Protein AF-U6SKX8-F1 (afdb_monomer)

Foldseek 3Di:
DLVLCCCVQPVDPCNVVDDLCCCQPPSDVVRDDSVVSVVSVVVSVCVVCVVVVVPDDPPD

Radius of gyration: 12.48 Å; Cα contacts (8 Å, |Δi|>4): 42; chains: 1; bounding box: 27×25×37 Å

Organism: NCBI:txid1188261

Solvent-accessible surface area (backbone atoms only — not comparable to full-atom values): 3676 Å² total; per-residue (Å²): 109,54,65,58,49,38,47,72,46,71,69,41,95,61,32,92,75,59,48,72,66,53,45,31,60,69,70,37,89,74,58,51,54,70,73,58,44,59,66,50,49,56,56,30,49,51,52,51,28,53,74,69,70,65,56,73,76,79,86,126

Structure (mmCIF, N/CA/C/O backbone):
data_AF-U6SKX8-F1
#
_entry.id   AF-U6SKX8-F1
#
loop_
_atom_site.group_PDB
_atom_site.id
_atom_site.type_symbol
_atom_site.label_atom_id
_atom_site.label_alt_id
_atom_site.label_comp_id
_atom_site.label_asym_id
_atom_site.label_entity_id
_atom_site.label_seq_id
_atom_site.pdbx_PDB_ins_code
_atom_site.Cartn_x
_atom_site.Cartn_y
_atom_site.Cartn_z
_atom_site.occupancy
_atom_site.B_iso_or_equiv
_atom_site.auth_seq_id
_atom_site.auth_comp_id
_atom_site.auth_asym_id
_atom_site.auth_atom_id
_atom_site.pdbx_PDB_model_num
ATOM 1 N N . MET A 1 1 ? 7.753 1.527 8.549 1.00 79.31 1 MET A N 1
ATOM 2 C CA . MET A 1 1 ? 6.742 2.207 7.710 1.00 79.31 1 MET A CA 1
ATOM 3 C C . MET A 1 1 ? 6.785 1.716 6.268 1.00 79.31 1 MET A C 1
ATOM 5 O O . MET A 1 1 ? 5.851 1.052 5.857 1.00 79.31 1 MET A O 1
ATOM 9 N N . GLU A 1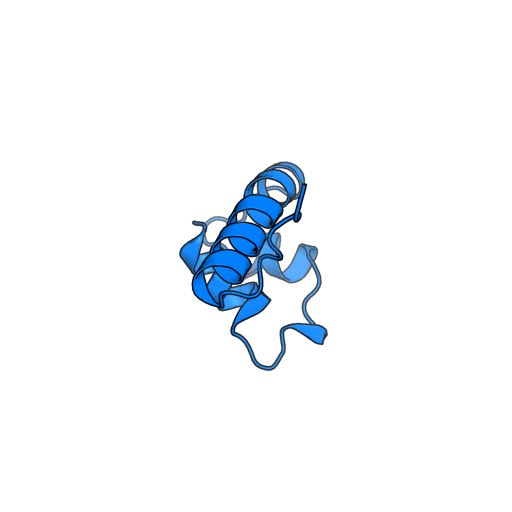 2 ? 7.851 1.980 5.503 1.00 82.75 2 GLU A N 1
ATOM 10 C CA . GLU A 1 2 ? 7.916 1.550 4.090 1.00 82.75 2 GLU A CA 1
ATOM 11 C C . GLU A 1 2 ? 7.989 0.023 3.936 1.00 82.75 2 GLU A C 1
ATOM 13 O O . GLU A 1 2 ? 7.319 -0.511 3.065 1.00 82.75 2 GLU A O 1
ATOM 18 N N . ARG A 1 3 ? 8.722 -0.684 4.813 1.00 87.62 3 ARG A N 1
ATOM 19 C CA . ARG A 1 3 ? 8.737 -2.161 4.849 1.00 87.62 3 ARG A CA 1
ATOM 20 C C . ARG A 1 3 ? 7.331 -2.740 5.032 1.00 87.62 3 ARG A C 1
ATOM 22 O O . ARG A 1 3 ? 6.896 -3.505 4.190 1.00 87.62 3 ARG A O 1
ATOM 29 N N . THR A 1 4 ? 6.614 -2.292 6.063 1.00 88.81 4 THR A N 1
ATOM 30 C CA . THR A 1 4 ? 5.227 -2.701 6.343 1.00 88.81 4 THR A CA 1
ATOM 31 C C . THR A 1 4 ? 4.322 -2.482 5.138 1.00 88.81 4 THR A C 1
ATOM 33 O O . THR A 1 4 ? 3.524 -3.340 4.801 1.00 88.81 4 THR A O 1
ATOM 36 N N . LEU A 1 5 ? 4.474 -1.350 4.447 1.00 92.62 5 LEU A N 1
ATOM 37 C CA . LEU A 1 5 ? 3.705 -1.077 3.241 1.00 92.62 5 LEU A CA 1
ATOM 38 C C . LEU A 1 5 ? 4.043 -2.044 2.101 1.00 92.62 5 LEU A C 1
ATOM 40 O O . LEU A 1 5 ? 3.146 -2.462 1.381 1.00 92.62 5 LEU A O 1
ATOM 44 N N . ILE A 1 6 ? 5.325 -2.366 1.915 1.00 92.44 6 ILE A N 1
ATOM 45 C CA . ILE A 1 6 ? 5.761 -3.321 0.894 1.00 92.44 6 ILE A CA 1
ATOM 46 C C . ILE A 1 6 ? 5.198 -4.710 1.195 1.00 92.44 6 ILE A C 1
ATOM 48 O O . ILE A 1 6 ? 4.605 -5.320 0.311 1.00 92.44 6 ILE A O 1
ATOM 52 N N . GLU A 1 7 ? 5.332 -5.162 2.437 1.00 92.44 7 GLU A N 1
ATOM 53 C CA . GLU A 1 7 ? 4.846 -6.464 2.892 1.00 92.44 7 GLU A CA 1
ATOM 54 C C . GLU A 1 7 ? 3.326 -6.565 2.739 1.00 92.44 7 GLU A C 1
ATOM 56 O O . GLU A 1 7 ? 2.842 -7.425 2.012 1.00 92.44 7 GLU A O 1
ATOM 61 N N . GLU A 1 8 ? 2.581 -5.633 3.338 1.00 92.81 8 GLU A N 1
ATOM 62 C CA . GLU A 1 8 ? 1.117 -5.684 3.411 1.00 92.81 8 GLU A CA 1
ATOM 63 C C . GLU A 1 8 ? 0.410 -5.341 2.100 1.00 92.81 8 GLU A C 1
ATOM 65 O O 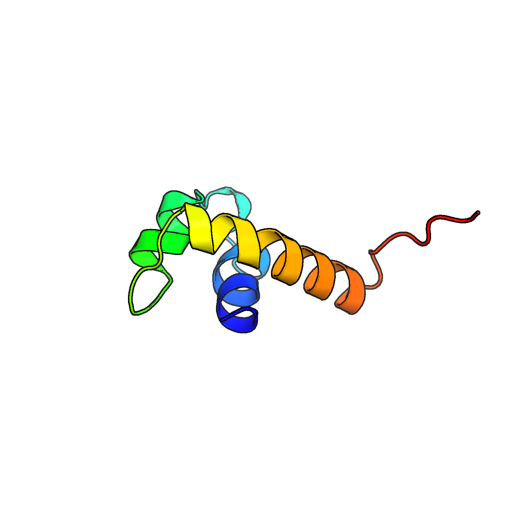. GLU A 1 8 ? -0.743 -5.727 1.924 1.00 92.81 8 GLU A O 1
ATOM 70 N N . ARG A 1 9 ? 1.050 -4.601 1.184 1.00 92.62 9 ARG A N 1
ATOM 71 C CA . ARG A 1 9 ?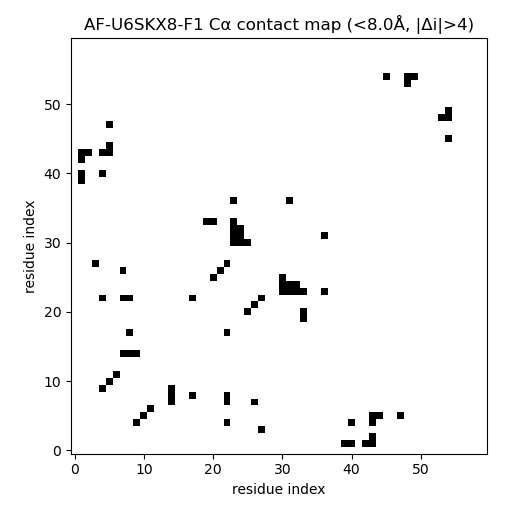 0.421 -4.226 -0.091 1.00 92.62 9 ARG A CA 1
ATOM 72 C C . ARG A 1 9 ? 0.948 -4.979 -1.299 1.00 92.62 9 ARG A C 1
ATOM 74 O O . ARG A 1 9 ? 0.161 -5.242 -2.196 1.00 92.62 9 ARG A O 1
ATOM 81 N N . TYR A 1 10 ? 2.246 -5.249 -1.376 1.00 91.69 10 TYR A N 1
ATOM 82 C CA . TYR A 1 10 ? 2.864 -5.755 -2.606 1.00 91.69 10 TYR A CA 1
ATOM 83 C C . TYR A 1 10 ? 3.380 -7.192 -2.487 1.00 91.69 10 TYR A C 1
ATOM 85 O O . TYR A 1 10 ? 3.644 -7.808 -3.512 1.00 91.69 10 TYR A O 1
ATOM 93 N N . MET A 1 11 ? 3.536 -7.734 -1.275 1.00 90.56 11 MET A N 1
ATOM 94 C CA . MET A 1 11 ? 4.046 -9.097 -1.055 1.00 90.56 11 MET A CA 1
ATOM 95 C C . MET A 1 11 ? 2.987 -10.060 -0.502 1.00 90.56 11 MET A C 1
ATOM 97 O O . MET A 1 11 ? 3.326 -11.152 -0.051 1.00 90.56 11 MET A O 1
ATOM 101 N N . THR A 1 12 ? 1.708 -9.680 -0.536 1.00 91.50 12 THR A N 1
ATOM 102 C CA . THR A 1 12 ? 0.597 -10.557 -0.142 1.00 91.50 12 THR A CA 1
ATOM 103 C C . THR A 1 12 ? -0.052 -11.181 -1.375 1.00 91.50 12 THR A C 1
ATOM 105 O O . THR A 1 12 ? -0.120 -10.559 -2.439 1.00 91.50 12 THR A O 1
ATOM 108 N N . ALA A 1 13 ? -0.561 -12.405 -1.224 1.00 91.06 13 ALA A N 1
ATOM 109 C CA . ALA A 1 13 ? -1.304 -13.087 -2.284 1.00 91.06 13 ALA A CA 1
ATOM 110 C C . ALA A 1 13 ? -2.584 -12.330 -2.681 1.00 91.06 13 ALA A C 1
ATOM 112 O O . ALA A 1 13 ? -2.985 -12.364 -3.838 1.00 91.06 13 ALA A O 1
ATOM 113 N N . ASP A 1 14 ? -3.175 -11.592 -1.739 1.00 89.62 14 ASP A N 1
ATOM 114 C CA . ASP A 1 14 ? -4.411 -10.834 -1.946 1.00 89.62 14 ASP A CA 1
ATOM 115 C C . ASP A 1 14 ? -4.157 -9.397 -2.426 1.00 89.62 14 ASP A C 1
ATOM 117 O O . ASP A 1 14 ? -5.076 -8.579 -2.434 1.00 89.62 14 ASP A O 1
ATOM 121 N N . SER A 1 15 ? -2.917 -9.059 -2.799 1.00 89.75 15 SER A N 1
ATOM 122 C CA . SER A 1 15 ? -2.518 -7.694 -3.169 1.00 89.75 15 SER A CA 1
ATOM 123 C C . SER A 1 15 ? -3.397 -7.074 -4.258 1.00 89.75 15 SER A C 1
ATOM 125 O O . SER A 1 15 ? -3.753 -5.899 -4.146 1.00 89.75 15 SER A O 1
ATOM 127 N N . ASP A 1 16 ? -3.834 -7.869 -5.235 1.00 89.06 16 ASP A N 1
ATOM 128 C CA . ASP A 1 16 ? -4.727 -7.442 -6.321 1.00 89.06 16 ASP A CA 1
ATOM 129 C C . ASP A 1 16 ? -6.137 -7.049 -5.844 1.00 89.06 16 ASP A C 1
ATOM 131 O O . ASP A 1 16 ? -6.837 -6.287 -6.514 1.00 89.06 16 ASP A O 1
ATOM 135 N N . TYR A 1 17 ? -6.555 -7.522 -4.668 1.00 91.69 17 TYR A N 1
ATOM 136 C CA . TYR A 1 17 ? -7.869 -7.253 -4.078 1.00 91.69 17 TYR A CA 1
ATOM 137 C C . TYR A 1 17 ? -7.818 -6.208 -2.953 1.00 91.69 17 TYR A C 1
ATOM 139 O O . TYR A 1 17 ? -8.855 -5.835 -2.394 1.00 91.69 17 TYR A O 1
ATOM 147 N N . LEU A 1 18 ? -6.629 -5.704 -2.604 1.00 93.44 18 LEU A N 1
ATOM 148 C CA . LEU A 1 18 ? -6.464 -4.721 -1.538 1.00 93.44 18 LEU A CA 1
ATOM 149 C C . LEU A 1 18 ? -6.737 -3.297 -2.027 1.00 93.44 18 LEU A C 1
ATOM 151 O O . LEU A 1 18 ? -6.014 -2.726 -2.844 1.00 93.44 18 LEU A O 1
ATOM 155 N N . THR A 1 19 ? -7.745 -2.662 -1.429 1.00 94.25 19 THR A N 1
ATOM 156 C CA . THR A 1 19 ? -7.992 -1.229 -1.621 1.00 94.25 19 THR A CA 1
ATOM 157 C C . THR A 1 19 ? -7.014 -0.383 -0.808 1.00 94.25 19 THR A C 1
ATOM 159 O O . THR A 1 19 ? -6.572 -0.773 0.273 1.00 94.25 19 THR A O 1
ATOM 162 N N . ASP A 1 20 ? -6.718 0.831 -1.282 1.00 93.69 20 ASP A N 1
ATOM 163 C CA . ASP A 1 20 ? -5.909 1.815 -0.544 1.00 93.69 20 ASP A CA 1
ATOM 164 C C . ASP A 1 20 ? -6.448 2.031 0.874 1.00 93.69 20 ASP A C 1
ATOM 166 O O . ASP A 1 20 ? -5.674 2.017 1.832 1.00 93.69 20 ASP A O 1
ATOM 170 N N . HIS A 1 21 ? -7.777 2.127 1.004 1.00 95.19 21 HIS A N 1
ATOM 171 C CA . HIS A 1 21 ? -8.468 2.227 2.287 1.00 95.19 21 HIS A CA 1
ATOM 172 C C . HIS A 1 21 ? -8.163 1.052 3.210 1.00 95.19 21 HIS A C 1
ATOM 174 O O . HIS A 1 21 ? -7.864 1.270 4.382 1.00 95.19 21 HIS A O 1
ATOM 180 N N . ASN A 1 22 ? -8.211 -0.184 2.697 1.00 95.69 22 ASN A N 1
ATOM 181 C CA . ASN A 1 22 ? -7.903 -1.356 3.509 1.00 95.69 22 ASN A CA 1
ATOM 182 C C . ASN A 1 22 ? -6.502 -1.241 4.128 1.00 95.69 22 ASN A C 1
ATOM 184 O O . ASN A 1 22 ? -6.321 -1.412 5.333 1.00 95.69 22 ASN A O 1
ATOM 188 N N . VAL A 1 23 ? -5.532 -0.848 3.301 1.00 94.69 23 VAL A N 1
ATOM 189 C CA . VAL A 1 23 ? -4.135 -0.752 3.707 1.00 94.69 23 VAL A CA 1
ATOM 190 C C . VAL A 1 23 ? -3.938 0.341 4.759 1.00 94.69 23 VAL A C 1
ATOM 192 O O . VAL A 1 23 ? -3.472 0.041 5.856 1.00 94.69 23 VAL A O 1
ATOM 195 N N . TYR A 1 24 ? -4.307 1.598 4.486 1.00 95.06 24 TYR A N 1
ATOM 196 C CA . TYR A 1 24 ? -3.996 2.685 5.426 1.00 95.06 24 TYR A CA 1
ATOM 197 C C . TYR A 1 24 ? -4.814 2.646 6.725 1.00 95.06 24 TYR A C 1
ATOM 199 O O . TYR A 1 24 ? -4.328 3.132 7.749 1.00 95.06 24 TYR A O 1
A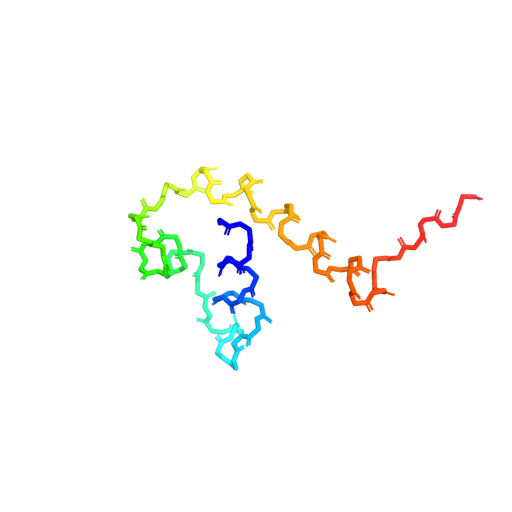TOM 207 N N . ALA A 1 25 ? -6.030 2.087 6.692 1.00 95.56 25 ALA A N 1
ATOM 208 C CA . ALA A 1 25 ? -6.931 2.070 7.842 1.00 95.56 25 ALA A CA 1
ATOM 209 C C . ALA A 1 25 ? -6.772 0.824 8.726 1.00 95.56 25 ALA A C 1
ATOM 211 O O . ALA A 1 25 ? -6.968 0.930 9.933 1.00 95.56 25 ALA A O 1
ATOM 212 N N . PHE A 1 26 ? -6.416 -0.335 8.153 1.00 94.56 26 PHE A N 1
ATOM 213 C CA . PHE A 1 26 ? -6.422 -1.610 8.888 1.00 94.56 26 PHE A CA 1
ATOM 214 C C . PHE A 1 26 ? -5.077 -2.340 8.916 1.00 94.56 26 PHE A C 1
ATOM 216 O O . PHE A 1 26 ? -4.879 -3.180 9.790 1.00 94.56 26 PHE A O 1
ATOM 223 N N . LYS A 1 27 ? -4.143 -2.044 8.001 1.00 93.19 27 LYS A N 1
ATOM 224 C CA . LYS A 1 27 ? -2.821 -2.702 7.972 1.00 93.19 27 LYS A CA 1
ATOM 225 C C . LYS A 1 27 ? -1.733 -1.940 8.729 1.00 93.19 27 LYS A C 1
ATOM 227 O O . LYS A 1 27 ? -0.698 -2.511 9.059 1.00 93.19 27 LYS A O 1
ATOM 232 N N . PHE A 1 28 ? -1.954 -0.661 9.033 1.00 92.31 28 PHE A N 1
ATOM 233 C CA . PHE A 1 28 ? -1.048 0.131 9.867 1.00 92.31 28 PHE A CA 1
ATOM 234 C C . PHE A 1 28 ? -1.529 0.198 11.317 1.00 92.31 28 PHE A C 1
ATOM 236 O O . PHE A 1 28 ? -2.719 0.345 11.582 1.00 92.31 28 PHE A O 1
ATOM 243 N N . ASN A 1 29 ? -0.576 0.157 12.251 1.00 91.00 2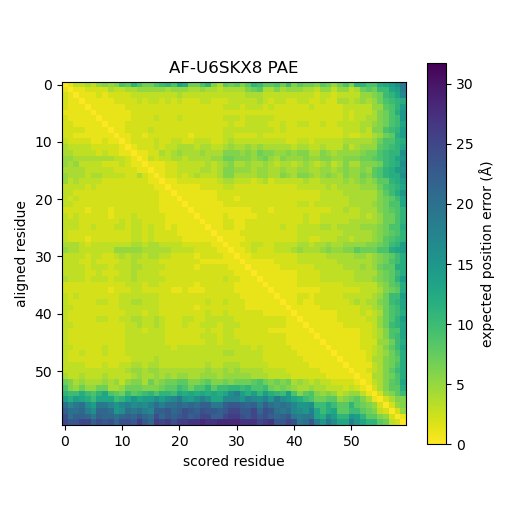9 ASN A N 1
ATOM 244 C CA . ASN A 1 29 ? -0.822 0.354 13.674 1.00 91.00 29 ASN A CA 1
ATOM 245 C C . ASN A 1 29 ? 0.164 1.401 14.237 1.00 91.00 29 ASN A C 1
ATOM 247 O O . ASN A 1 29 ? 1.350 1.085 14.379 1.00 91.00 29 ASN A O 1
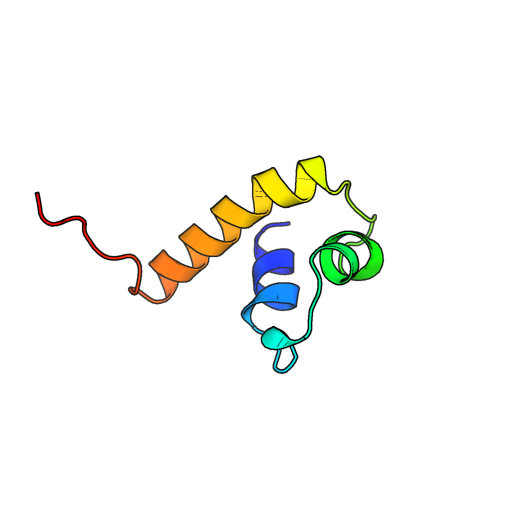ATOM 251 N N . PRO A 1 30 ? -0.274 2.641 14.529 1.00 92.62 30 PRO A N 1
ATOM 252 C CA . PRO A 1 30 ? -1.638 3.160 14.372 1.00 92.62 30 PRO A CA 1
ATOM 253 C C . PRO A 1 30 ? -2.041 3.356 12.893 1.00 92.62 30 PRO A C 1
ATOM 255 O O . PRO A 1 30 ? -1.155 3.480 12.041 1.00 92.62 30 PRO A O 1
ATOM 258 N N . PRO A 1 31 ? -3.351 3.432 12.577 1.00 95.19 31 PRO A N 1
ATOM 259 C CA . PRO A 1 31 ? -3.826 3.787 11.242 1.00 95.19 31 PRO A CA 1
ATOM 260 C C . PRO A 1 31 ? -3.257 5.127 10.776 1.00 95.19 31 PRO A C 1
ATOM 262 O O . PRO A 1 31 ? -3.042 6.043 11.574 1.00 95.19 31 PRO A O 1
ATOM 265 N N . ILE A 1 32 ? -3.044 5.264 9.470 1.00 95.50 32 ILE A N 1
ATOM 266 C CA . ILE A 1 32 ? -2.495 6.486 8.873 1.00 95.50 32 ILE A CA 1
ATOM 267 C C . ILE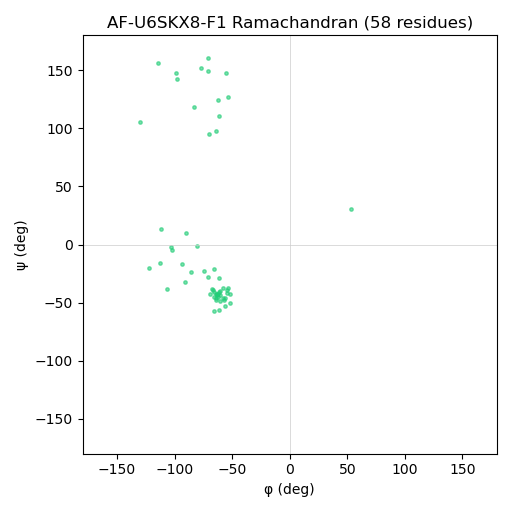 A 1 32 ? -3.525 7.166 7.973 1.00 95.50 32 ILE A C 1
ATOM 269 O O . ILE A 1 32 ? -4.444 6.539 7.452 1.00 95.50 32 ILE A O 1
ATOM 273 N N . SER A 1 33 ? -3.368 8.472 7.757 1.00 96.38 33 SER A N 1
ATOM 274 C CA . SER A 1 33 ? -4.249 9.210 6.850 1.00 96.38 33 SER A CA 1
ATOM 275 C C . SER A 1 33 ? -3.995 8.837 5.387 1.00 96.38 33 SER A C 1
ATOM 277 O O . SER A 1 33 ? -2.856 8.585 4.988 1.00 96.38 33 SER A O 1
ATOM 279 N N . SER A 1 34 ? -5.042 8.894 4.558 1.00 96.06 34 SER A N 1
ATOM 280 C CA . SER A 1 34 ? -4.945 8.687 3.102 1.00 96.06 34 SER A CA 1
ATOM 281 C C . SER A 1 34 ? -3.903 9.615 2.446 1.00 96.06 34 SER A C 1
ATOM 283 O O . SER A 1 34 ? -3.094 9.196 1.617 1.00 96.06 34 SER A O 1
ATOM 285 N N . THR A 1 35 ? -3.826 10.872 2.893 1.00 95.88 35 THR A N 1
ATOM 286 C CA . THR A 1 35 ? -2.828 11.838 2.407 1.00 95.88 35 THR A CA 1
ATOM 287 C C . THR A 1 35 ? -1.399 11.405 2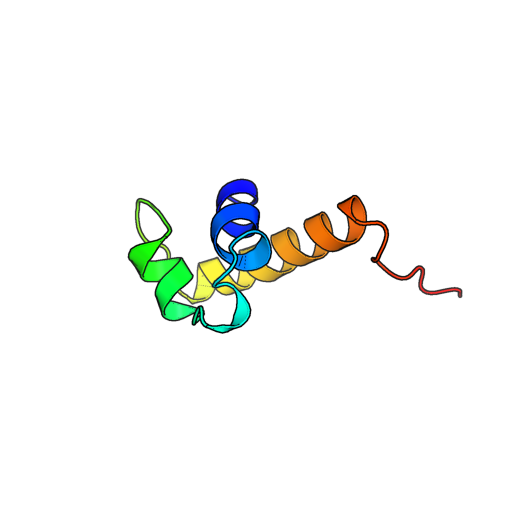.726 1.00 95.88 35 THR A C 1
ATOM 289 O O . THR A 1 35 ? -0.508 11.537 1.885 1.00 95.88 35 THR A O 1
ATOM 292 N N . TYR A 1 36 ? -1.154 10.900 3.939 1.00 94.44 36 TYR A N 1
ATOM 293 C CA . TYR A 1 36 ? 0.167 10.405 4.320 1.00 94.44 36 TYR A CA 1
ATOM 294 C C . TYR A 1 36 ? 0.514 9.117 3.568 1.00 94.44 36 TYR A C 1
ATOM 296 O O . TYR A 1 36 ? 1.615 8.994 3.030 1.00 94.44 36 TYR A O 1
ATOM 304 N N . TYR A 1 37 ? -0.458 8.211 3.455 1.00 95.06 37 TYR A N 1
ATOM 305 C CA . TYR A 1 37 ? -0.365 6.983 2.681 1.00 95.06 37 TYR A CA 1
ATOM 306 C C . TYR A 1 37 ? 0.088 7.242 1.236 1.00 95.06 37 TYR A C 1
ATOM 308 O O . TYR A 1 37 ? 1.082 6.668 0.795 1.00 95.06 37 TYR A O 1
ATOM 316 N N . ASN A 1 38 ? -0.544 8.185 0.531 1.00 93.06 38 ASN A N 1
ATOM 317 C CA . ASN A 1 38 ? -0.173 8.538 -0.843 1.00 93.06 38 ASN A CA 1
ATOM 318 C C . ASN A 1 38 ? 1.290 8.996 -0.977 1.00 93.06 38 ASN A C 1
ATOM 320 O O . ASN A 1 38 ? 1.967 8.625 -1.937 1.00 93.06 38 ASN A O 1
ATOM 324 N N . LYS A 1 39 ? 1.813 9.744 0.006 1.00 91.88 39 LYS A N 1
ATOM 325 C CA . LYS A 1 39 ? 3.215 10.202 0.014 1.00 91.88 39 LYS A CA 1
ATOM 326 C C . LYS A 1 39 ? 4.207 9.049 0.173 1.00 91.88 39 LYS A C 1
ATOM 328 O O . LYS A 1 39 ? 5.270 9.070 -0.447 1.00 91.88 39 LYS A O 1
ATOM 333 N N . ILE A 1 40 ? 3.889 8.061 1.010 1.00 94.00 40 ILE A N 1
ATOM 334 C CA . ILE A 1 40 ? 4.777 6.914 1.261 1.00 94.00 40 ILE A CA 1
ATOM 335 C C . ILE A 1 40 ? 4.599 5.792 0.226 1.00 94.00 40 ILE A C 1
ATOM 337 O O . ILE A 1 40 ? 5.550 5.050 -0.021 1.00 94.00 40 ILE A O 1
ATOM 341 N N . ARG A 1 41 ? 3.432 5.702 -0.434 1.00 93.38 41 ARG A N 1
ATOM 342 C CA . ARG A 1 41 ? 3.110 4.680 -1.446 1.00 93.38 41 ARG A CA 1
ATOM 343 C C . ARG A 1 41 ? 4.097 4.665 -2.600 1.00 93.38 41 ARG A C 1
ATOM 345 O O . ARG A 1 41 ? 4.604 3.602 -2.955 1.00 93.38 41 ARG A O 1
ATOM 352 N N . TRP A 1 42 ? 4.398 5.842 -3.143 1.00 90.50 42 TRP A N 1
ATOM 353 C CA . TRP A 1 42 ? 5.338 5.982 -4.253 1.00 90.50 42 TRP A CA 1
ATOM 354 C C . TRP A 1 42 ? 6.757 5.553 -3.869 1.00 90.50 42 TRP A C 1
ATOM 356 O O . TRP A 1 42 ? 7.406 4.822 -4.610 1.00 90.50 42 TRP A O 1
ATOM 366 N N . LYS A 1 43 ? 7.218 5.940 -2.672 1.00 91.62 43 LYS A N 1
ATOM 367 C CA . LYS A 1 43 ? 8.549 5.565 -2.173 1.00 91.62 43 LYS A CA 1
ATOM 368 C C . LYS A 1 43 ? 8.684 4.055 -1.986 1.00 91.62 43 LYS A C 1
ATOM 370 O O . LYS A 1 43 ? 9.698 3.488 -2.380 1.00 91.62 43 LYS A O 1
ATOM 375 N N . ALA A 1 44 ? 7.663 3.410 -1.421 1.00 92.69 44 ALA A N 1
ATOM 376 C CA . ALA A 1 44 ? 7.631 1.961 -1.243 1.00 92.69 44 ALA A CA 1
ATOM 377 C C . ALA A 1 44 ? 7.636 1.216 -2.585 1.00 92.69 44 ALA A C 1
ATOM 379 O O . ALA A 1 44 ? 8.432 0.300 -2.764 1.00 92.69 44 ALA A O 1
ATOM 380 N N . PHE A 1 45 ? 6.800 1.648 -3.537 1.00 90.38 45 PHE A N 1
ATOM 381 C CA . PHE A 1 45 ? 6.757 1.072 -4.881 1.00 90.38 45 PHE A CA 1
ATOM 382 C C . PHE A 1 45 ? 8.102 1.212 -5.600 1.00 90.38 45 PHE A C 1
ATOM 384 O O . PHE A 1 45 ? 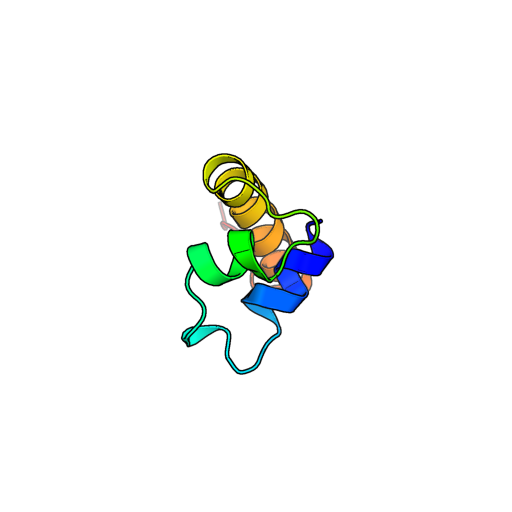8.634 0.232 -6.106 1.00 90.38 45 PHE A O 1
ATOM 391 N N . TYR A 1 46 ? 8.692 2.411 -5.588 1.00 90.69 46 TYR A N 1
ATOM 392 C CA . TYR A 1 46 ? 9.977 2.663 -6.236 1.00 90.69 46 TYR A CA 1
ATOM 393 C C . TYR A 1 46 ? 11.110 1.833 -5.620 1.00 90.69 46 TYR A C 1
ATOM 395 O O . TYR A 1 46 ? 11.902 1.234 -6.342 1.00 90.69 46 TYR A O 1
ATOM 403 N N . LYS A 1 47 ? 11.163 1.729 -4.285 1.00 90.62 47 LYS A N 1
ATOM 404 C CA . LYS A 1 47 ? 12.126 0.853 -3.603 1.00 90.62 47 LYS A CA 1
ATOM 405 C C . LYS A 1 47 ? 11.941 -0.608 -3.990 1.00 90.62 47 LYS A C 1
ATOM 407 O O . LYS A 1 47 ? 12.930 -1.281 -4.250 1.00 90.62 47 LYS A O 1
ATOM 412 N N . LEU A 1 48 ? 10.700 -1.088 -4.050 1.00 91.12 48 LEU A N 1
ATOM 413 C CA . LEU A 1 48 ? 10.412 -2.451 -4.484 1.00 91.12 48 LEU A CA 1
ATOM 414 C C . LEU A 1 48 ? 10.856 -2.679 -5.934 1.00 91.12 48 LEU A C 1
ATOM 416 O O . LEU A 1 48 ? 11.524 -3.668 -6.214 1.00 91.12 48 LEU A O 1
ATOM 420 N N . ALA A 1 49 ? 10.556 -1.740 -6.833 1.00 91.06 49 ALA A N 1
ATOM 421 C CA . ALA A 1 49 ? 10.965 -1.815 -8.230 1.00 91.06 49 ALA A CA 1
ATOM 422 C C . ALA A 1 49 ? 12.495 -1.859 -8.393 1.00 91.06 49 ALA A C 1
ATOM 424 O O . ALA A 1 49 ? 13.004 -2.626 -9.207 1.00 91.06 49 ALA A O 1
ATOM 425 N N . LEU A 1 50 ? 13.230 -1.082 -7.590 1.00 90.56 50 LEU A N 1
ATOM 426 C CA . LEU A 1 50 ? 14.694 -1.123 -7.552 1.00 90.56 50 LEU A CA 1
ATOM 427 C C . LEU A 1 50 ? 15.222 -2.463 -7.028 1.00 90.56 50 LEU A C 1
ATOM 429 O O . LEU A 1 50 ? 16.132 -3.029 -7.622 1.00 90.56 50 LEU A O 1
ATOM 433 N N . ILE A 1 51 ? 14.648 -2.982 -5.937 1.00 89.62 51 ILE A N 1
ATOM 434 C CA . ILE A 1 51 ? 15.049 -4.271 -5.347 1.00 89.62 51 ILE A CA 1
ATOM 435 C C . ILE A 1 51 ? 14.826 -5.417 -6.337 1.00 89.62 51 ILE A C 1
ATOM 437 O O . ILE A 1 51 ? 15.663 -6.307 -6.447 1.00 89.62 51 ILE A O 1
ATOM 441 N N . LEU A 1 52 ? 13.713 -5.385 -7.069 1.00 89.62 52 LEU A N 1
ATOM 442 C CA . LEU A 1 52 ? 13.375 -6.387 -8.077 1.00 89.62 52 LEU A CA 1
ATOM 443 C C . LEU A 1 52 ? 14.099 -6.167 -9.415 1.00 89.62 52 LEU A C 1
ATOM 445 O O . LEU A 1 52 ? 13.901 -6.950 -10.338 1.00 89.62 52 LEU A O 1
ATOM 449 N N . ASN A 1 53 ? 14.920 -5.117 -9.534 1.00 87.25 53 ASN A N 1
ATOM 450 C CA . ASN A 1 53 ? 15.598 -4.722 -10.769 1.00 87.25 53 ASN A CA 1
ATOM 451 C C . ASN A 1 53 ? 14.643 -4.552 -11.974 1.00 87.25 53 ASN A C 1
ATOM 453 O O . ASN A 1 53 ? 15.013 -4.785 -13.121 1.00 87.25 53 ASN A O 1
ATOM 457 N N . ILE A 1 54 ? 13.397 -4.151 -11.701 1.00 86.19 54 ILE A N 1
ATOM 458 C CA . ILE A 1 54 ? 12.362 -3.836 -12.704 1.00 86.19 54 ILE A CA 1
ATOM 459 C C . ILE A 1 54 ? 12.181 -2.328 -12.882 1.00 86.19 54 ILE A C 1
ATOM 461 O O . ILE A 1 54 ? 11.387 -1.881 -13.710 1.00 86.19 54 ILE A O 1
ATOM 465 N N . ALA A 1 55 ? 12.879 -1.527 -12.075 1.00 78.50 55 ALA A N 1
ATOM 466 C CA . ALA A 1 55 ? 12.980 -0.099 -12.292 1.00 78.50 55 ALA A CA 1
ATOM 467 C C . ALA A 1 55 ? 13.712 0.117 -13.621 1.00 78.50 55 ALA A C 1
ATOM 469 O O . ALA A 1 55 ? 14.935 0.023 -13.678 1.00 78.50 55 ALA A O 1
ATOM 470 N N . GLY A 1 56 ? 12.953 0.349 -14.693 1.00 67.31 56 GLY A N 1
ATOM 471 C CA . GLY A 1 56 ? 13.524 0.613 -16.007 1.00 67.31 56 GLY A CA 1
ATOM 472 C C . GLY A 1 56 ? 14.525 1.759 -15.914 1.00 67.31 56 GLY A C 1
ATOM 473 O O . GLY A 1 56 ? 14.198 2.835 -15.400 1.00 67.31 56 GLY A O 1
ATOM 474 N N . THR A 1 57 ? 15.744 1.535 -16.398 1.00 62.81 57 THR A N 1
ATOM 475 C CA . THR A 1 57 ? 16.632 2.642 -16.722 1.00 62.81 57 THR A CA 1
ATOM 476 C C . THR A 1 57 ? 15.934 3.430 -17.817 1.00 62.81 57 THR A C 1
ATOM 478 O O . THR A 1 57 ? 15.504 2.884 -18.832 1.00 62.81 57 THR A O 1
ATOM 481 N N . LYS A 1 58 ? 15.727 4.726 -17.588 1.00 59.00 58 LYS A N 1
ATOM 482 C CA . LYS A 1 58 ? 15.424 5.610 -18.703 1.00 59.00 58 LYS A CA 1
ATOM 483 C C . LYS A 1 58 ? 16.735 5.699 -19.468 1.00 59.00 58 LYS A C 1
ATOM 485 O O . LYS A 1 58 ? 17.612 6.441 -19.040 1.00 59.00 58 LYS A O 1
ATOM 490 N N . ASP A 1 59 ? 16.900 4.869 -20.489 1.00 58.84 59 ASP A N 1
ATOM 491 C CA . ASP A 1 59 ? 18.015 5.012 -21.414 1.00 58.84 59 ASP A CA 1
ATOM 492 C C . ASP A 1 59 ? 17.835 6.393 -22.070 1.00 58.84 59 ASP A C 1
ATOM 494 O O . ASP A 1 59 ? 16.818 6.656 -22.720 1.00 58.84 59 ASP A O 1
ATOM 498 N N . ILE A 1 60 ? 18.739 7.319 -21.734 1.00 46.19 60 ILE A N 1
ATOM 499 C CA . ILE A 1 60 ? 18.815 8.686 -22.273 1.00 46.19 60 ILE A CA 1
ATOM 500 C C . ILE A 1 60 ? 19.776 8.661 -23.453 1.00 46.19 60 ILE A C 1
ATOM 502 O O . ILE A 1 60 ? 20.870 8.077 -23.280 1.00 46.19 60 ILE A O 1
#

pLDDT: mean 88.88, std 9.91, range [46.19, 96.38]

Sequence (60 aa):
MERTLIEERYMTADSDYLTDHNVYAFKFNPPISSTYYNKIRWKAFYKLALILNIAGTKDI

Secondary structure (DSSP, 8-state):
-HHHHHHHHHSSTTGGG--HHHIIIIISSS---HHHHHHHHHHHHHHHHHHTT-S-----

Mean predicted aligned error: 4.54 Å